Protein AF-A0A8S3EFZ4-F1 (afdb_monomer)

Secondary structure (DSSP, 8-state):
-HHHHHHHS---TTS-EEEEETHH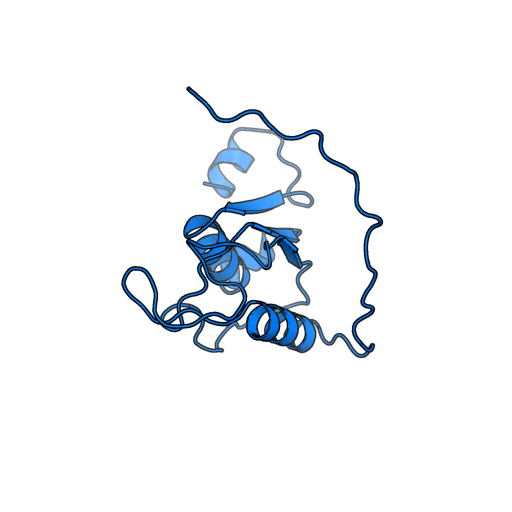HHHHHHHHT-HHHHTT-SEEEEES---BTTT-SS----SS---EEEE--TT-SSS-TT-EEETTEEEPPHHHHHHHHHHHTT--SPPPP---------------

Organism: NCBI:txid392030

Mean predicted aligned error: 6.83 Å

InterPro domains:
  IPR029058 Alpha/Beta hydrolase fold [G3DSA:3.40.50.1820] (1-127)
  IPR029058 Alpha/Beta hydrolase fold [SSF53474] (6-105)
  IPR043595 Feruloyl esterase B/C/D [PTHR38050] (1-112)

Nearest PDB structures (foldseek):
  6cqt-assembly1_B-2  TM=8.571E-01  e=1.909E-01  Homo sapiens
  6cqv-assembly1_A  TM=8.622E-01  e=2.180E-01  Homo sapiens
  6cqx-assembly1_B-2  TM=8.590E-01  e=2.330E-01  Homo sapiens
  6nea-assembly1_B-2  TM=8.555E-01  e=4.234E-01  Homo sapiens
  2ha6-assembly1_B  TM=8.564E-01  e=8.222E-01  Mus musculus

Solvent-accessible surface area (backbone atoms only — not comparable to full-atom values): 7734 Å² total; per-residue (Å²): 105,70,69,56,50,50,74,75,42,98,59,62,71,78,73,31,71,46,68,36,52,29,63,48,10,27,48,41,51,47,42,56,36,32,52,90,49,35,78,57,38,54,37,41,36,30,29,45,48,41,37,36,45,91,78,57,70,82,86,49,67,58,96,59,71,69,55,73,47,80,48,70,53,82,80,37,86,82,45,44,39,78,29,44,83,47,98,94,44,50,31,53,24,50,66,59,53,51,51,53,51,37,58,70,45,67,57,84,68,79,85,83,86,76,84,75,76,83,75,80,71,74,80,79,69,80,84,127

Radius of gyration: 16.72 Å; Cα contacts (8 Å, |Δi|>4): 174; chains: 1; bounding box: 36×36×48 Å

pLDDT: mean 88.04, std 13.11, range [42.56, 98.56]

Sequence (128 aa):
MITTLQSTFCVDSSRIYATDKSNGAGFVNLLACTPSIASKIAAFATVSAAFYTGTFNGDCPTQRALPILDFHGTADTVVSYNGGQSHGGTQVSIDNFRQGWASRNDCQNKSTISHLSAETDPPHGKKI

Structure (mmCIF, N/CA/C/O backbone):
data_AF-A0A8S3EFZ4-F1
#
_entry.id   AF-A0A8S3EFZ4-F1
#
loop_
_atom_site.group_PDB
_atom_site.id
_atom_site.type_symbol
_atom_site.label_atom_id
_atom_site.label_alt_id
_atom_site.label_comp_id
_atom_site.label_asym_id
_atom_site.label_entity_id
_atom_site.label_seq_id
_atom_site.pdbx_PDB_ins_code
_atom_site.Cartn_x
_atom_site.Cartn_y
_atom_site.Cartn_z
_atom_site.occupancy
_atom_site.B_iso_or_equiv
_atom_site.auth_seq_id
_atom_site.auth_comp_id
_atom_site.auth_asym_id
_atom_site.auth_atom_id
_atom_site.pdbx_PDB_model_num
ATOM 1 N N . MET A 1 1 ? -6.922 12.651 11.776 1.00 91.06 1 MET A N 1
ATOM 2 C CA . MET A 1 1 ? -8.004 12.415 10.796 1.00 91.06 1 MET A CA 1
ATOM 3 C C . MET A 1 1 ? -8.889 11.232 11.180 1.00 91.06 1 MET A C 1
ATOM 5 O O . MET A 1 1 ? -10.020 11.499 11.547 1.00 91.06 1 MET A O 1
ATOM 9 N N . ILE A 1 2 ? -8.409 9.972 11.161 1.00 94.12 2 ILE A N 1
ATOM 10 C CA . ILE A 1 2 ? -9.234 8.781 11.492 1.00 94.12 2 ILE A CA 1
ATOM 11 C C . ILE A 1 2 ? -9.989 8.955 12.822 1.00 94.12 2 ILE A C 1
ATOM 13 O O . ILE A 1 2 ? -11.212 8.889 12.834 1.00 94.12 2 ILE A O 1
ATOM 17 N N . THR A 1 3 ? -9.279 9.296 13.905 1.00 94.00 3 THR A N 1
ATOM 18 C CA . THR A 1 3 ? -9.888 9.531 15.228 1.00 94.00 3 THR A CA 1
ATOM 19 C C . THR A 1 3 ? -10.966 10.617 15.202 1.00 94.00 3 THR A C 1
ATOM 21 O O . THR A 1 3 ? -12.005 10.477 15.834 1.00 94.00 3 THR A O 1
ATOM 24 N N . THR A 1 4 ? -10.740 11.696 14.449 1.00 96.56 4 THR A N 1
ATOM 25 C CA . THR A 1 4 ? -11.706 12.791 14.307 1.00 96.56 4 THR A CA 1
ATOM 26 C C . THR A 1 4 ? -12.972 12.299 13.610 1.00 96.56 4 THR A C 1
ATOM 28 O O . THR A 1 4 ? -14.062 12.493 14.130 1.00 96.56 4 THR A O 1
ATOM 31 N N . LEU A 1 5 ? -12.840 11.587 12.488 1.00 96.00 5 LEU A N 1
ATOM 32 C CA . LEU A 1 5 ? -13.987 11.048 11.751 1.00 96.00 5 LEU A CA 1
ATOM 33 C C . LEU A 1 5 ? -14.786 10.042 12.588 1.00 96.00 5 LEU A C 1
ATOM 35 O O . LEU A 1 5 ? -16.009 10.102 12.590 1.00 96.00 5 LEU A O 1
ATOM 39 N N . GLN A 1 6 ? -14.105 9.182 13.350 1.00 96.06 6 GLN A N 1
ATOM 40 C CA . GLN A 1 6 ? -14.745 8.260 14.295 1.00 96.06 6 GLN A CA 1
ATOM 41 C C . GLN A 1 6 ? -15.495 8.985 15.421 1.00 96.06 6 GLN A C 1
ATOM 43 O O . GLN A 1 6 ? -16.495 8.474 15.910 1.00 96.06 6 GLN A O 1
ATOM 48 N N . SER A 1 7 ? -15.024 10.164 15.843 1.00 96.75 7 SER A N 1
ATOM 49 C CA . SER A 1 7 ? -15.706 10.966 16.870 1.00 96.75 7 SER A CA 1
ATOM 50 C C . SER A 1 7 ? -16.922 11.732 16.340 1.00 96.75 7 SER A C 1
ATOM 52 O O . SER A 1 7 ? -17.790 12.112 17.118 1.00 96.75 7 SER A O 1
ATOM 54 N N . THR A 1 8 ? -16.981 11.978 15.028 1.00 98.06 8 THR A N 1
ATOM 55 C CA . THR A 1 8 ? -18.034 12.781 14.388 1.00 98.06 8 THR A CA 1
ATOM 56 C C . THR A 1 8 ? -19.116 11.921 13.736 1.00 98.06 8 THR A C 1
ATOM 58 O O . THR A 1 8 ? -20.271 12.333 13.677 1.00 98.06 8 THR A O 1
ATOM 61 N N . PHE A 1 9 ? -18.762 10.731 13.251 1.00 97.25 9 PHE A N 1
ATOM 62 C CA . PHE A 1 9 ? -19.650 9.856 12.489 1.00 97.25 9 PHE A CA 1
ATOM 63 C C . PHE A 1 9 ? -19.634 8.425 13.031 1.00 97.25 9 PHE A C 1
ATOM 65 O O . PHE A 1 9 ? -18.668 7.987 13.652 1.00 97.25 9 PHE A O 1
ATOM 72 N N . CYS A 1 10 ? -20.681 7.656 12.723 1.00 97.25 10 CYS A N 1
ATOM 73 C CA . CYS A 1 10 ? -20.737 6.221 13.004 1.00 97.25 10 CYS A CA 1
ATOM 74 C C . CYS A 1 10 ? -19.824 5.446 12.038 1.00 97.25 10 CYS A C 1
ATOM 76 O O . CYS A 1 10 ? -20.281 4.887 11.042 1.00 97.25 10 CYS A O 1
ATOM 78 N N . VAL A 1 11 ? -18.521 5.444 12.317 1.00 97.06 11 VAL A N 1
ATOM 79 C CA . VAL A 1 11 ? -17.517 4.693 11.555 1.00 97.06 11 VAL A CA 1
ATOM 80 C C . VAL A 1 11 ? -17.320 3.318 12.180 1.00 97.06 11 VAL A C 1
ATOM 82 O O . VAL A 1 11 ? -17.018 3.195 13.366 1.00 97.06 11 VAL A O 1
ATOM 85 N N . ASP A 1 12 ? -17.427 2.274 11.365 1.00 97.31 12 ASP A N 1
ATOM 86 C CA . ASP A 1 12 ? -17.033 0.931 11.770 1.00 97.31 12 ASP A CA 1
ATOM 87 C C . ASP A 1 12 ? -15.504 0.809 11.768 1.00 97.31 12 ASP A C 1
ATOM 89 O O . ASP A 1 12 ? -14.867 0.683 10.720 1.00 97.31 12 ASP A O 1
ATOM 93 N N . SER A 1 13 ? -14.913 0.837 12.962 1.00 95.44 13 SER A N 1
ATOM 94 C CA . SER A 1 13 ? -13.461 0.760 13.157 1.00 95.44 13 SER A CA 1
ATOM 95 C C . SER A 1 13 ? -12.835 -0.541 12.646 1.00 95.44 13 SER A C 1
ATOM 97 O O . SER A 1 13 ? -11.626 -0.579 12.436 1.00 95.44 13 SER A O 1
ATOM 99 N N . SER A 1 14 ? -13.630 -1.594 12.422 1.00 96.19 14 SER A N 1
ATOM 100 C CA . SER A 1 14 ? -13.149 -2.853 11.844 1.00 96.19 14 SER A CA 1
ATOM 101 C C . SER A 1 14 ? -13.058 -2.826 10.312 1.00 96.19 14 SER A C 1
ATOM 103 O O . SER A 1 14 ? -12.468 -3.727 9.721 1.00 96.19 14 SER A O 1
ATOM 105 N N . ARG A 1 15 ? -13.612 -1.793 9.657 1.00 96.81 15 ARG A N 1
ATOM 106 C CA . ARG A 1 15 ? -13.713 -1.669 8.191 1.00 96.81 15 ARG A CA 1
ATOM 107 C C . ARG A 1 15 ? -13.141 -0.348 7.669 1.00 96.81 15 ARG A C 1
ATOM 109 O O . ARG A 1 15 ? -13.723 0.298 6.801 1.00 96.81 15 ARG A O 1
ATOM 116 N N . ILE A 1 16 ? -11.988 0.053 8.199 1.00 97.94 16 ILE A N 1
ATOM 117 C CA . ILE A 1 16 ? -11.227 1.206 7.704 1.00 97.94 16 ILE A CA 1
ATOM 118 C C . ILE A 1 16 ? -10.170 0.712 6.718 1.00 97.94 16 ILE A C 1
ATOM 120 O O . ILE A 1 16 ? -9.377 -0.162 7.056 1.00 97.94 16 ILE A O 1
ATOM 124 N N . TYR A 1 17 ? -10.124 1.294 5.524 1.00 98.19 17 TYR A N 1
ATOM 125 C CA . TYR A 1 17 ? -9.194 0.915 4.457 1.00 98.19 17 TYR A CA 1
ATOM 126 C C . TYR A 1 17 ? -8.376 2.126 4.011 1.00 98.19 17 TYR A C 1
ATOM 128 O O . TYR A 1 17 ? -8.868 3.254 4.068 1.00 98.19 17 TYR A O 1
ATOM 136 N N . ALA A 1 18 ? -7.146 1.902 3.551 1.00 98.19 18 ALA A N 1
ATOM 137 C CA . ALA A 1 18 ? -6.318 2.948 2.954 1.00 98.19 18 ALA A CA 1
ATOM 138 C C . ALA A 1 18 ? -5.932 2.571 1.527 1.00 98.19 18 ALA A C 1
ATOM 140 O O . ALA A 1 18 ? -5.424 1.480 1.283 1.00 98.19 18 ALA A O 1
ATOM 141 N N . THR A 1 19 ? -6.171 3.483 0.589 1.00 98.56 19 THR A N 1
ATOM 142 C CA . THR A 1 19 ? -5.789 3.314 -0.809 1.00 98.56 19 THR A CA 1
ATOM 143 C C . THR A 1 19 ? -5.414 4.639 -1.424 1.00 98.56 19 THR A C 1
ATOM 145 O O . THR A 1 19 ? -5.941 5.674 -1.021 1.00 98.56 19 THR A O 1
ATOM 148 N N . ASP A 1 20 ? -4.521 4.600 -2.405 1.00 98.56 20 ASP A N 1
ATOM 149 C CA . ASP A 1 20 ? -4.128 5.779 -3.169 1.00 98.56 20 ASP A CA 1
ATOM 150 C C . ASP A 1 20 ? -3.390 5.355 -4.456 1.00 98.56 20 ASP A C 1
ATOM 152 O O . ASP A 1 20 ? -3.178 4.160 -4.697 1.00 98.56 20 ASP A O 1
ATOM 156 N N . LYS A 1 21 ? -3.001 6.329 -5.285 1.00 98.12 21 LYS A N 1
ATOM 157 C CA . LYS A 1 21 ? -2.299 6.154 -6.558 1.00 98.12 21 LYS A CA 1
ATOM 158 C C . LYS A 1 21 ? -0.952 6.889 -6.574 1.00 98.12 21 LYS A C 1
ATOM 160 O O . LYS A 1 21 ? -0.810 7.973 -6.012 1.00 98.12 21 LYS A O 1
ATOM 165 N N . SER A 1 22 ? 0.038 6.355 -7.294 1.00 95.75 22 SER A N 1
ATOM 166 C CA . SER A 1 22 ? 1.327 7.025 -7.538 1.00 95.75 22 SER A CA 1
ATOM 167 C C . SER A 1 22 ? 2.102 7.307 -6.242 1.00 95.75 22 SER A C 1
ATOM 169 O O . SER A 1 22 ? 2.302 6.396 -5.438 1.00 95.75 22 SER A O 1
ATOM 171 N N . ASN A 1 23 ? 2.547 8.543 -6.007 1.00 94.75 23 ASN A N 1
ATOM 172 C CA . ASN A 1 23 ? 3.227 8.929 -4.765 1.00 94.75 23 ASN A CA 1
ATOM 173 C C . ASN A 1 23 ? 2.349 8.714 -3.523 1.00 94.75 23 ASN A C 1
ATOM 175 O O . ASN A 1 23 ? 2.856 8.316 -2.475 1.00 94.75 23 ASN A O 1
ATOM 179 N N . GLY A 1 24 ? 1.035 8.921 -3.647 1.00 96.38 24 GLY A N 1
ATOM 180 C CA . GLY A 1 24 ? 0.094 8.660 -2.564 1.00 96.38 24 GLY A CA 1
ATOM 181 C C . GLY A 1 24 ? 0.067 7.181 -2.181 1.00 96.38 24 GLY A C 1
ATOM 182 O O . GLY A 1 24 ? 0.018 6.837 -1.006 1.00 96.38 24 GLY A O 1
ATOM 183 N N . ALA A 1 25 ? 0.209 6.273 -3.148 1.00 97.25 25 ALA A N 1
ATOM 184 C CA . ALA A 1 25 ? 0.273 4.841 -2.864 1.00 97.25 25 ALA A CA 1
ATOM 185 C C . ALA A 1 25 ? 1.589 4.444 -2.164 1.00 97.25 25 ALA A C 1
ATOM 187 O O . ALA A 1 25 ? 1.603 3.568 -1.298 1.00 97.25 25 ALA A O 1
ATOM 188 N N . GLY A 1 26 ? 2.688 5.147 -2.463 1.00 94.88 26 GLY A N 1
ATOM 189 C CA . GLY A 1 26 ? 3.918 5.067 -1.670 1.00 94.88 26 GLY A CA 1
ATOM 190 C C . GLY A 1 26 ? 3.698 5.510 -0.217 1.00 94.88 26 GLY A C 1
ATOM 191 O O . GLY A 1 26 ? 4.184 4.865 0.714 1.00 94.88 26 GLY A O 1
ATOM 192 N N . PHE A 1 27 ? 2.894 6.556 -0.004 1.00 95.25 27 PHE A N 1
ATOM 193 C CA . PHE A 1 27 ? 2.475 6.983 1.332 1.00 95.25 27 PHE A CA 1
ATOM 194 C C . PHE A 1 27 ? 1.564 5.955 2.022 1.00 95.25 27 PHE A C 1
ATOM 196 O O . PHE A 1 27 ? 1.756 5.679 3.203 1.00 95.25 27 PHE A O 1
ATOM 203 N N . VAL A 1 28 ? 0.641 5.306 1.306 1.00 97.00 28 VAL A N 1
ATOM 204 C CA . VAL A 1 28 ? -0.173 4.202 1.849 1.00 97.00 28 VAL A CA 1
ATOM 205 C C . VAL A 1 28 ? 0.708 3.064 2.372 1.00 97.00 28 VAL A C 1
ATOM 207 O O . VAL A 1 28 ? 0.459 2.561 3.467 1.00 97.00 28 VAL A O 1
ATOM 210 N N . ASN A 1 29 ? 1.782 2.706 1.662 1.00 95.25 29 ASN A N 1
ATOM 211 C CA . ASN A 1 29 ? 2.751 1.734 2.172 1.00 95.25 29 ASN A CA 1
ATOM 212 C C . ASN A 1 29 ? 3.456 2.222 3.453 1.00 95.25 29 ASN A C 1
ATOM 214 O O . ASN A 1 29 ? 3.642 1.443 4.385 1.00 95.25 29 ASN A O 1
ATOM 218 N N . LEU A 1 30 ? 3.803 3.510 3.543 1.00 93.88 30 LEU A N 1
ATOM 219 C CA . LEU A 1 30 ? 4.359 4.081 4.775 1.00 93.88 30 LEU A CA 1
ATOM 220 C C . LEU A 1 30 ? 3.375 3.960 5.952 1.00 93.88 30 LEU A C 1
ATOM 222 O O . LEU A 1 30 ? 3.784 3.626 7.065 1.00 93.88 30 LEU A O 1
ATOM 226 N N . LEU A 1 31 ? 2.075 4.174 5.715 1.00 94.50 31 LEU A N 1
ATOM 227 C CA . LEU A 1 31 ? 1.040 3.961 6.733 1.00 94.50 31 LEU A CA 1
ATOM 228 C C . LEU A 1 31 ? 0.967 2.491 7.166 1.00 94.50 31 LEU A C 1
ATOM 230 O O . LEU A 1 31 ? 0.860 2.224 8.363 1.00 94.50 31 LEU A O 1
ATOM 234 N N . ALA A 1 32 ? 1.069 1.552 6.222 1.00 94.81 32 ALA A N 1
ATOM 235 C CA . ALA A 1 32 ? 1.098 0.117 6.513 1.00 94.81 32 ALA A CA 1
ATOM 236 C C . ALA A 1 32 ? 2.320 -0.284 7.358 1.00 94.81 32 ALA A C 1
ATOM 238 O O . ALA A 1 32 ? 2.213 -1.144 8.229 1.00 94.81 32 ALA A O 1
ATOM 239 N N . CYS A 1 33 ? 3.455 0.388 7.168 1.00 92.81 33 CYS A N 1
ATOM 240 C CA . CYS A 1 33 ? 4.669 0.175 7.957 1.00 92.81 33 CYS A CA 1
ATOM 241 C C . CYS A 1 33 ? 4.725 0.956 9.275 1.00 92.81 33 CYS A C 1
ATOM 243 O O . CYS A 1 33 ? 5.665 0.776 10.045 1.00 92.81 33 CYS A O 1
ATOM 245 N N . THR A 1 34 ? 3.735 1.802 9.569 1.00 92.50 34 THR A N 1
ATOM 246 C CA . THR A 1 34 ? 3.680 2.576 10.814 1.00 92.50 34 THR A CA 1
ATOM 247 C C . THR A 1 34 ? 2.783 1.851 11.830 1.00 92.50 34 THR A C 1
ATOM 249 O O . THR A 1 34 ? 1.561 1.885 11.675 1.00 92.50 34 THR A O 1
ATOM 252 N N . PRO A 1 35 ? 3.316 1.236 12.909 1.00 91.69 35 PRO A N 1
ATOM 253 C CA . PRO A 1 35 ? 2.546 0.336 13.788 1.00 91.69 35 PRO A CA 1
ATOM 254 C C . PRO A 1 35 ? 1.272 0.956 14.385 1.00 91.69 35 PRO A C 1
ATOM 256 O O . PRO A 1 35 ? 0.202 0.339 14.426 1.00 91.69 35 PRO A O 1
ATOM 259 N N . SER A 1 36 ? 1.364 2.218 14.815 1.00 91.75 36 SER A N 1
ATOM 260 C CA . SER A 1 36 ? 0.255 2.969 15.419 1.00 91.75 36 SER A CA 1
ATOM 261 C C . SER A 1 36 ? -0.878 3.288 14.436 1.00 91.75 36 SER A C 1
ATOM 263 O O . SER A 1 36 ? -1.992 3.607 14.861 1.00 91.75 36 SER A O 1
ATOM 265 N N . ILE A 1 37 ? -0.605 3.200 13.132 1.00 93.19 37 ILE A N 1
ATOM 266 C CA . ILE A 1 37 ? -1.575 3.394 12.054 1.00 93.19 37 ILE A CA 1
ATOM 267 C C . ILE A 1 37 ? -2.057 2.044 11.515 1.00 93.19 37 ILE A C 1
ATOM 269 O O . ILE A 1 37 ? -3.262 1.845 11.375 1.00 93.19 37 ILE A O 1
ATOM 273 N N . ALA A 1 38 ? -1.1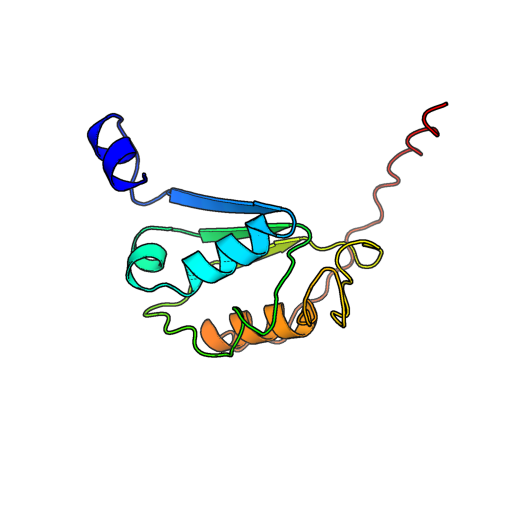51 1.089 11.300 1.00 94.19 38 ALA A N 1
ATOM 274 C CA . ALA A 1 38 ? -1.462 -0.257 10.820 1.00 94.19 38 ALA A CA 1
ATOM 275 C C . ALA A 1 38 ? -2.430 -1.032 11.732 1.00 94.19 38 ALA A C 1
ATOM 277 O O . ALA A 1 38 ? -3.264 -1.812 11.264 1.00 94.19 38 ALA A O 1
ATOM 278 N N . SER A 1 39 ? -2.378 -0.779 13.041 1.00 92.88 39 SER A N 1
ATOM 279 C CA . SER A 1 39 ? -3.334 -1.323 14.018 1.00 92.88 39 SER A CA 1
ATOM 280 C C . SER A 1 39 ? -4.769 -0.796 13.856 1.00 92.88 39 SER A C 1
ATOM 282 O O . SER A 1 39 ? -5.693 -1.401 14.390 1.00 92.88 39 SER A O 1
ATOM 284 N N . LYS A 1 40 ? -4.977 0.295 13.105 1.00 94.25 40 LYS A N 1
ATOM 285 C CA . LYS A 1 40 ? -6.286 0.943 12.898 1.00 94.25 40 LYS A CA 1
ATOM 286 C C . LYS A 1 40 ? -6.893 0.701 11.515 1.00 94.25 40 LYS A C 1
ATOM 288 O O . LYS A 1 40 ? -8.012 1.143 11.274 1.00 94.25 40 LYS A O 1
ATOM 293 N N . ILE A 1 41 ? -6.156 0.076 10.598 1.00 96.56 41 ILE A N 1
ATOM 294 C CA . ILE A 1 41 ? -6.554 -0.094 9.195 1.00 96.56 41 ILE A CA 1
ATOM 295 C C . ILE A 1 41 ? -6.681 -1.585 8.891 1.00 96.56 41 ILE A C 1
ATOM 297 O O . ILE A 1 41 ? -5.748 -2.357 9.101 1.00 96.56 41 ILE A O 1
ATOM 301 N N . ALA A 1 42 ? -7.840 -1.992 8.388 1.00 97.44 42 ALA A N 1
ATOM 302 C CA . ALA A 1 42 ? -8.175 -3.376 8.085 1.00 97.44 42 ALA A C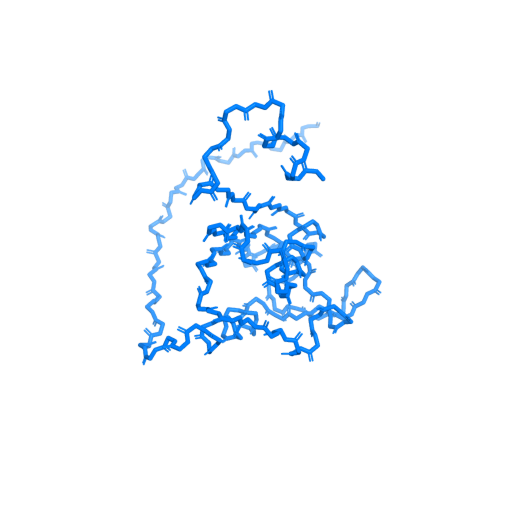A 1
ATOM 303 C C . ALA A 1 42 ? -7.371 -3.923 6.896 1.00 97.44 42 ALA A C 1
ATOM 305 O O . ALA A 1 42 ? -6.833 -5.025 6.995 1.00 97.44 42 ALA A O 1
ATOM 306 N N . ALA A 1 43 ? -7.250 -3.151 5.810 1.00 98.00 43 ALA A N 1
ATOM 307 C CA . ALA A 1 43 ? -6.459 -3.509 4.631 1.00 98.00 43 ALA A CA 1
ATOM 308 C C . ALA A 1 43 ? -5.952 -2.274 3.870 1.00 98.00 43 ALA A C 1
ATOM 310 O O . ALA A 1 43 ? -6.502 -1.174 3.999 1.00 98.00 43 ALA A O 1
ATOM 311 N N . PHE A 1 44 ? -4.923 -2.488 3.051 1.00 98.19 44 PHE A N 1
ATOM 312 C CA . PHE A 1 44 ? -4.287 -1.459 2.234 1.00 98.19 44 PHE A CA 1
ATOM 313 C C . PHE A 1 44 ? -4.324 -1.848 0.760 1.00 98.19 44 PHE A C 1
ATOM 315 O O . PHE A 1 44 ? -4.124 -3.016 0.421 1.00 98.19 44 PHE A O 1
ATOM 322 N N . ALA A 1 45 ? -4.543 -0.866 -0.111 1.00 98.38 45 ALA A N 1
ATOM 323 C CA . ALA A 1 45 ? -4.451 -1.054 -1.548 1.00 98.38 45 ALA A CA 1
ATOM 324 C C . ALA A 1 45 ? -3.592 0.028 -2.210 1.00 98.38 45 ALA A C 1
ATOM 326 O O . ALA A 1 45 ? -3.630 1.195 -1.829 1.00 98.38 45 ALA A O 1
ATOM 327 N N . THR A 1 46 ? -2.794 -0.349 -3.198 1.00 98.38 46 THR A N 1
ATOM 328 C CA . THR A 1 46 ? -1.887 0.561 -3.900 1.00 98.38 46 THR A CA 1
ATOM 329 C C . THR A 1 46 ? -2.121 0.499 -5.402 1.00 98.38 46 THR A C 1
ATOM 331 O O . THR A 1 46 ? -2.383 -0.568 -5.951 1.00 98.38 46 THR A O 1
ATOM 334 N N . VAL A 1 47 ? -2.054 1.652 -6.076 1.00 98.38 47 VAL A N 1
ATOM 335 C CA . VAL A 1 47 ? -2.200 1.744 -7.538 1.00 98.38 47 VAL A CA 1
ATOM 336 C C . VAL A 1 47 ? -1.023 2.511 -8.141 1.00 98.38 47 VAL A C 1
ATOM 338 O O . VAL A 1 47 ? -0.768 3.651 -7.753 1.00 98.38 47 VAL A O 1
ATOM 341 N N . SER A 1 48 ? -0.307 1.936 -9.111 1.00 97.06 48 SER A N 1
ATOM 342 C CA . SER A 1 48 ? 0.852 2.571 -9.777 1.00 97.06 48 SER A CA 1
ATOM 343 C C . SER A 1 48 ? 1.857 3.180 -8.785 1.00 97.06 48 SER A C 1
ATOM 345 O O . SER A 1 48 ? 2.286 4.321 -8.939 1.00 97.06 48 SER A O 1
ATOM 347 N N . ALA A 1 49 ? 2.147 2.485 -7.689 1.00 95.62 49 ALA A N 1
ATOM 348 C CA . ALA A 1 49 ? 2.776 3.096 -6.528 1.00 95.62 49 ALA A CA 1
ATOM 349 C C . ALA A 1 49 ? 4.259 3.430 -6.690 1.00 95.62 49 ALA A C 1
ATOM 351 O O . ALA A 1 49 ? 5.059 2.589 -7.091 1.00 95.62 49 ALA A O 1
ATOM 352 N N . ALA A 1 50 ? 4.635 4.650 -6.299 1.00 94.38 50 ALA A N 1
ATOM 353 C CA . ALA A 1 50 ? 6.022 5.101 -6.298 1.00 94.38 50 ALA A CA 1
ATOM 354 C C . ALA A 1 50 ? 6.707 4.748 -4.966 1.00 94.38 50 ALA A C 1
ATOM 356 O O . ALA A 1 50 ? 6.676 5.515 -4.000 1.00 94.38 50 ALA A O 1
ATOM 357 N N . PHE A 1 51 ? 7.320 3.566 -4.907 1.00 93.81 51 PHE A N 1
ATOM 358 C CA . PHE A 1 51 ? 8.026 3.079 -3.720 1.00 93.81 51 PHE A CA 1
ATOM 359 C C . PHE A 1 51 ? 9.485 3.539 -3.707 1.00 93.81 51 PHE A C 1
ATOM 361 O O . PHE A 1 51 ? 10.357 2.859 -4.239 1.00 93.81 51 PHE A O 1
ATOM 368 N N . TYR A 1 52 ? 9.773 4.688 -3.099 1.00 92.44 52 TYR A N 1
ATOM 369 C CA . TYR A 1 52 ? 11.145 5.194 -2.995 1.00 92.44 52 TYR A CA 1
ATOM 370 C C . TYR A 1 52 ? 11.954 4.447 -1.929 1.00 92.44 52 TYR A C 1
ATOM 372 O O . TYR A 1 52 ? 11.476 4.234 -0.820 1.00 92.44 52 TYR A O 1
ATOM 380 N N . THR A 1 53 ? 13.216 4.123 -2.213 1.00 89.12 53 THR A N 1
ATOM 381 C CA . THR A 1 53 ? 14.116 3.422 -1.272 1.00 89.12 53 THR A CA 1
ATOM 382 C C . THR A 1 53 ? 14.345 4.184 0.036 1.00 89.12 53 THR A C 1
ATOM 384 O O . THR A 1 53 ? 14.576 3.570 1.073 1.00 89.12 53 THR A O 1
ATOM 387 N N . GLY A 1 54 ? 14.233 5.517 0.018 1.00 82.75 54 GLY A N 1
ATOM 388 C CA . GLY A 1 54 ? 14.335 6.348 1.223 1.00 82.75 54 GLY A CA 1
ATOM 389 C C . GLY A 1 54 ? 13.181 6.159 2.217 1.00 82.75 54 GLY A C 1
ATOM 390 O O . GLY A 1 54 ? 13.366 6.393 3.406 1.00 82.75 54 GLY A O 1
ATOM 391 N N . THR A 1 55 ? 12.006 5.722 1.753 1.00 80.12 55 THR A N 1
ATOM 392 C CA . THR A 1 55 ? 10.837 5.408 2.600 1.00 80.12 55 THR A CA 1
ATOM 393 C C . THR A 1 55 ? 10.519 3.911 2.640 1.00 80.12 55 THR A C 1
ATOM 395 O O . THR A 1 55 ? 9.752 3.464 3.488 1.00 80.12 55 THR A O 1
ATOM 398 N N . PHE A 1 56 ? 11.128 3.131 1.746 1.00 77.44 56 PHE A N 1
ATOM 399 C CA . PHE A 1 56 ? 11.092 1.676 1.681 1.00 77.44 56 PHE A CA 1
ATOM 400 C C . PHE A 1 56 ? 12.490 1.129 2.009 1.00 77.44 56 PHE A C 1
ATOM 402 O O . PHE A 1 56 ? 13.217 0.670 1.132 1.00 77.44 56 PHE A O 1
ATOM 409 N N . ASN A 1 57 ? 12.902 1.213 3.274 1.00 65.19 57 ASN A N 1
ATOM 410 C CA . ASN A 1 57 ? 14.250 0.826 3.716 1.00 65.19 57 ASN A CA 1
ATOM 411 C C . ASN A 1 57 ? 14.310 -0.569 4.374 1.00 65.19 57 ASN A C 1
ATOM 413 O O . ASN A 1 57 ? 15.310 -0.919 4.990 1.00 65.19 57 ASN A O 1
ATOM 417 N N . GLY A 1 58 ? 13.251 -1.374 4.252 1.00 67.62 58 GLY A N 1
ATOM 418 C CA . GLY A 1 58 ? 13.181 -2.721 4.830 1.00 67.62 58 GLY A CA 1
ATOM 419 C C . GLY A 1 58 ? 12.664 -2.761 6.272 1.00 67.62 58 GLY A C 1
ATOM 420 O O . GLY A 1 58 ? 11.989 -3.732 6.626 1.00 67.62 58 GLY A O 1
ATOM 421 N N . ASP A 1 59 ? 12.856 -1.690 7.044 1.00 75.94 59 ASP A N 1
ATOM 422 C CA . ASP A 1 59 ? 12.301 -1.541 8.389 1.00 75.94 59 ASP A CA 1
ATOM 423 C C . ASP A 1 59 ? 10.808 -1.214 8.317 1.00 75.94 59 ASP A C 1
ATOM 425 O O . ASP A 1 59 ? 10.371 -0.079 8.145 1.00 75.94 59 ASP A O 1
ATOM 429 N N . CYS A 1 60 ? 10.003 -2.262 8.439 1.00 85.81 60 CYS A N 1
ATOM 430 C CA . CYS A 1 60 ? 8.550 -2.183 8.461 1.00 85.81 60 CYS A CA 1
ATOM 431 C C . CYS A 1 60 ? 8.065 -3.082 9.604 1.00 85.81 60 CYS A C 1
ATOM 433 O O . CYS A 1 60 ? 7.756 -4.255 9.372 1.00 85.81 60 CYS A O 1
ATOM 435 N N . PRO A 1 61 ? 8.098 -2.586 10.856 1.00 83.25 61 PRO A N 1
ATOM 436 C CA . PRO A 1 61 ? 7.775 -3.380 12.034 1.00 83.25 61 PRO A CA 1
ATOM 437 C C . PRO A 1 61 ? 6.262 -3.588 12.128 1.00 83.25 61 PRO A C 1
ATOM 439 O O . PRO A 1 61 ? 5.542 -2.842 12.785 1.00 83.25 61 PRO A O 1
ATOM 442 N N . THR A 1 62 ? 5.743 -4.606 11.453 1.00 78.12 62 THR A N 1
ATOM 443 C CA . THR A 1 62 ? 4.325 -4.959 11.538 1.00 78.12 62 THR A CA 1
ATOM 444 C C . THR A 1 62 ? 4.083 -5.893 12.721 1.00 78.12 62 THR A C 1
ATOM 446 O O . THR A 1 62 ? 4.757 -6.906 12.868 1.00 78.12 62 THR A O 1
ATOM 449 N N . GLN A 1 63 ? 3.095 -5.584 13.564 1.00 82.81 63 GLN A N 1
ATOM 450 C CA . GLN A 1 63 ? 2.730 -6.414 14.728 1.00 82.81 63 GLN A CA 1
ATOM 451 C C . GLN A 1 63 ? 1.804 -7.595 14.376 1.00 82.81 63 GLN A C 1
ATOM 453 O O . GLN A 1 63 ? 1.451 -8.388 15.245 1.00 82.81 63 GLN A O 1
ATOM 458 N N . ARG A 1 64 ? 1.361 -7.678 13.116 1.00 89.31 64 ARG A N 1
ATOM 459 C CA . ARG A 1 64 ? 0.475 -8.711 12.565 1.00 89.31 64 ARG A CA 1
ATOM 460 C C . ARG A 1 64 ? 0.625 -8.769 11.045 1.00 89.31 64 ARG A C 1
ATOM 462 O O . ARG A 1 64 ? 1.071 -7.789 10.450 1.00 89.31 64 ARG A O 1
ATOM 469 N N . ALA A 1 65 ? 0.128 -9.840 10.430 1.00 92.50 65 ALA A N 1
A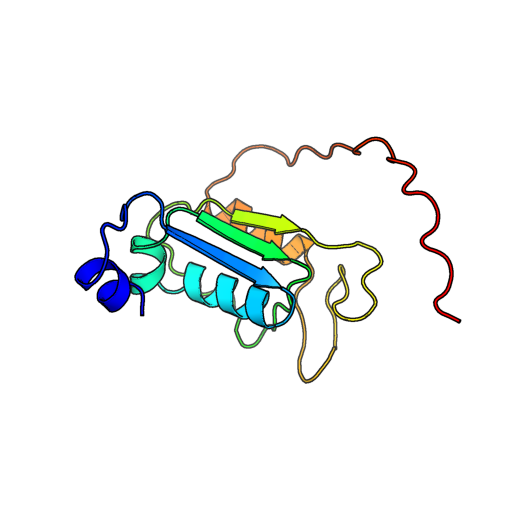TOM 470 C CA . ALA A 1 65 ? -0.078 -9.880 8.986 1.00 92.50 65 ALA A CA 1
ATOM 471 C C . ALA A 1 65 ? -1.096 -8.807 8.546 1.00 92.50 65 ALA A C 1
ATOM 473 O O . ALA A 1 65 ? -2.146 -8.611 9.180 1.00 92.50 65 ALA A O 1
ATOM 474 N N . LEU A 1 66 ? -0.780 -8.105 7.458 1.00 94.56 66 LEU A N 1
ATOM 475 C CA . LEU A 1 66 ? -1.603 -7.041 6.884 1.00 94.56 66 LEU A CA 1
ATOM 476 C C . LEU A 1 66 ? -2.137 -7.466 5.510 1.00 94.56 66 LEU A C 1
ATOM 478 O O . LEU A 1 66 ? -1.342 -7.814 4.642 1.00 94.56 66 LEU A O 1
ATOM 482 N N . PRO A 1 67 ? -3.452 -7.407 5.252 1.00 96.31 67 PRO A N 1
ATOM 483 C CA . PRO A 1 67 ? -3.970 -7.589 3.901 1.00 96.31 67 PRO A CA 1
ATOM 484 C C . PRO A 1 67 ? -3.525 -6.429 2.992 1.00 96.31 67 PRO A C 1
ATOM 486 O O . PRO A 1 67 ? -3.857 -5.270 3.259 1.00 96.31 67 PRO A O 1
ATOM 489 N N . ILE A 1 68 ? -2.782 -6.754 1.930 1.00 96.06 68 ILE A N 1
ATOM 490 C CA . ILE A 1 68 ? -2.254 -5.812 0.931 1.00 96.06 68 ILE A CA 1
ATOM 491 C C . ILE A 1 68 ? -2.725 -6.239 -0.464 1.00 96.06 68 ILE A C 1
ATOM 493 O O . ILE A 1 68 ? -2.608 -7.412 -0.821 1.00 96.06 68 ILE A O 1
ATOM 497 N N . LEU A 1 69 ? -3.212 -5.285 -1.257 1.00 97.31 69 LEU A N 1
ATOM 498 C CA . LEU A 1 69 ? -3.550 -5.456 -2.672 1.00 97.31 69 LEU A CA 1
ATOM 499 C C . LEU A 1 69 ? -2.819 -4.404 -3.513 1.00 97.31 69 LEU A C 1
ATOM 501 O O . LEU A 1 69 ? -2.963 -3.217 -3.259 1.00 97.31 69 LEU A O 1
ATOM 505 N N . ASP A 1 70 ? -2.069 -4.815 -4.531 1.00 96.62 70 ASP A N 1
ATOM 506 C CA . ASP A 1 70 ? -1.377 -3.885 -5.431 1.00 96.62 70 ASP A CA 1
ATOM 507 C C . ASP A 1 70 ? -1.861 -4.041 -6.873 1.00 96.62 70 ASP A C 1
ATOM 509 O O . ASP A 1 70 ? -1.998 -5.157 -7.378 1.00 96.62 70 ASP A O 1
ATOM 513 N N . PHE A 1 71 ? -2.098 -2.906 -7.526 1.00 97.06 71 PHE A N 1
ATOM 514 C CA . PHE A 1 71 ? -2.373 -2.804 -8.951 1.00 97.06 71 PHE A CA 1
ATOM 515 C C . PHE A 1 71 ? -1.281 -1.976 -9.615 1.00 97.06 71 PHE A C 1
ATOM 517 O O . PHE A 1 71 ? -1.139 -0.781 -9.351 1.00 97.06 71 PHE A O 1
ATOM 524 N N . HIS A 1 72 ? -0.547 -2.582 -10.541 1.00 97.44 72 HIS A N 1
ATOM 525 C CA . HIS A 1 72 ? 0.497 -1.880 -11.270 1.00 97.44 72 HIS A CA 1
ATOM 526 C C . HIS A 1 72 ? 0.555 -2.328 -12.725 1.00 97.44 72 HIS A C 1
ATOM 528 O O . HIS A 1 72 ? 0.622 -3.522 -13.019 1.00 97.44 72 HIS A O 1
ATOM 534 N N . GLY A 1 73 ? 0.537 -1.364 -13.643 1.00 96.00 73 GLY A N 1
ATOM 535 C CA . GLY A 1 73 ? 0.660 -1.643 -15.068 1.00 96.00 73 GLY A CA 1
ATOM 536 C C . GLY A 1 73 ? 2.101 -1.981 -15.434 1.00 96.00 73 GLY A C 1
ATOM 537 O O . GLY A 1 73 ? 3.007 -1.197 -15.173 1.00 96.00 73 GLY A O 1
ATOM 538 N N . THR A 1 74 ? 2.329 -3.107 -16.106 1.00 94.38 74 THR A N 1
ATOM 539 C CA . THR A 1 74 ? 3.668 -3.472 -16.608 1.00 94.38 74 THR A CA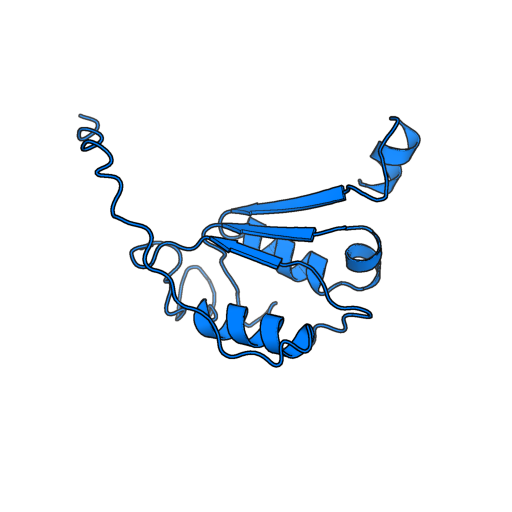 1
ATOM 540 C C . THR A 1 74 ? 4.203 -2.496 -17.664 1.00 94.38 74 THR A C 1
ATOM 542 O O . THR A 1 74 ? 5.408 -2.449 -17.893 1.00 94.38 74 THR A O 1
ATOM 545 N N . ALA A 1 75 ? 3.321 -1.701 -18.279 1.00 95.44 75 ALA A N 1
ATOM 546 C CA . ALA A 1 75 ? 3.641 -0.655 -19.250 1.00 95.44 75 ALA A CA 1
ATOM 547 C C . ALA A 1 75 ? 3.557 0.776 -18.672 1.00 95.44 75 ALA A C 1
ATOM 549 O O . ALA A 1 75 ? 3.497 1.735 -19.440 1.00 95.44 75 ALA A O 1
ATOM 550 N N . ASP A 1 76 ? 3.510 0.947 -17.345 1.00 95.06 76 ASP A N 1
ATOM 551 C CA . ASP A 1 76 ? 3.505 2.277 -16.724 1.00 95.06 76 ASP A CA 1
ATOM 552 C C . ASP A 1 76 ? 4.834 3.004 -17.015 1.00 95.06 76 ASP A C 1
ATOM 554 O O . ASP A 1 76 ? 5.918 2.559 -16.633 1.00 95.06 76 ASP A O 1
ATOM 558 N N . THR A 1 77 ? 4.751 4.116 -17.750 1.00 92.88 77 THR A N 1
ATOM 559 C CA . THR A 1 77 ? 5.914 4.912 -18.174 1.00 92.88 77 THR A CA 1
ATOM 560 C C . THR A 1 77 ? 6.287 6.008 -17.177 1.00 92.88 77 THR A C 1
ATOM 562 O O . THR A 1 77 ? 7.266 6.719 -17.395 1.00 92.88 77 THR A O 1
ATOM 565 N N . VAL A 1 78 ? 5.494 6.205 -16.121 1.00 93.00 78 VAL A N 1
ATOM 566 C CA . VAL A 1 78 ? 5.715 7.239 -15.099 1.00 93.00 78 VAL A CA 1
ATOM 567 C C . VAL A 1 78 ? 6.364 6.620 -13.867 1.00 93.00 78 VAL A C 1
ATOM 569 O O . VAL A 1 78 ? 7.381 7.116 -13.375 1.00 93.00 78 VAL A O 1
ATOM 572 N N . VAL A 1 79 ? 5.789 5.517 -13.391 1.00 94.50 79 VAL A N 1
ATOM 573 C CA . VAL A 1 79 ? 6.325 4.702 -12.305 1.00 94.50 79 VAL A CA 1
ATOM 574 C C . VAL A 1 79 ? 6.617 3.329 -12.887 1.00 94.50 79 VAL A C 1
ATOM 576 O O . VAL A 1 79 ? 5.711 2.556 -13.151 1.00 94.50 79 VAL A O 1
ATOM 579 N N . SER A 1 80 ? 7.890 3.048 -13.151 1.00 95.62 80 SER A N 1
ATOM 580 C CA . SER A 1 80 ? 8.297 1.806 -13.812 1.00 95.62 80 SER A CA 1
ATOM 581 C C . S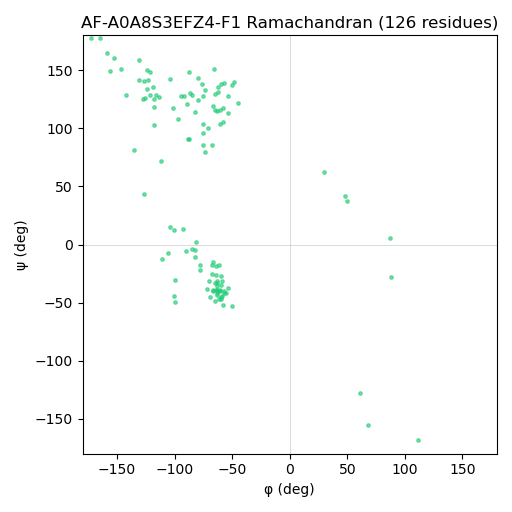ER A 1 80 ? 7.979 0.592 -12.938 1.00 95.62 80 SER A C 1
ATOM 583 O O . SER A 1 80 ? 8.434 0.515 -11.795 1.00 95.62 80 SER A O 1
ATOM 585 N N . TYR A 1 81 ? 7.311 -0.412 -13.515 1.00 96.38 81 TYR A N 1
ATOM 586 C CA . TYR A 1 81 ? 7.072 -1.706 -12.862 1.00 96.38 81 TYR A CA 1
ATOM 587 C C . TYR A 1 81 ? 8.374 -2.354 -12.353 1.00 96.38 81 TYR A C 1
ATOM 589 O O . TYR A 1 81 ? 8.429 -2.946 -11.273 1.00 96.38 81 TYR A O 1
ATOM 597 N N . ASN A 1 82 ? 9.456 -2.195 -13.118 1.00 96.56 82 ASN A N 1
ATOM 598 C CA . ASN A 1 82 ? 10.768 -2.759 -12.806 1.00 96.56 82 ASN A CA 1
ATOM 599 C C . ASN A 1 82 ? 11.562 -1.913 -11.791 1.00 96.56 82 ASN A C 1
ATOM 601 O O . ASN A 1 82 ? 12.700 -2.253 -11.473 1.00 96.56 82 ASN A O 1
ATOM 605 N N . GLY A 1 83 ? 10.986 -0.823 -11.276 1.00 94.31 83 GLY A N 1
ATOM 606 C CA . GLY A 1 83 ? 11.686 0.149 -10.442 1.00 94.31 83 GLY A CA 1
ATOM 607 C C . GLY A 1 83 ? 12.740 0.928 -11.233 1.00 94.31 83 GLY A C 1
ATOM 608 O O . GLY A 1 83 ? 12.646 1.071 -12.456 1.00 94.31 83 GLY A O 1
ATOM 609 N N . GLY A 1 84 ? 13.751 1.431 -10.523 1.00 93.25 84 GLY A N 1
ATOM 610 C CA . GLY A 1 84 ? 14.864 2.192 -11.093 1.00 93.25 84 GLY A CA 1
ATOM 611 C C . GLY A 1 84 ? 14.859 3.666 -10.692 1.00 93.25 84 GLY A C 1
ATOM 612 O O . GLY A 1 84 ? 14.162 4.079 -9.767 1.00 93.25 84 GLY A O 1
ATOM 613 N N . GLN A 1 85 ? 15.685 4.469 -11.360 1.00 91.75 85 GLN A N 1
ATOM 614 C CA . GLN A 1 85 ? 15.792 5.896 -11.066 1.00 91.75 85 GLN A CA 1
ATOM 61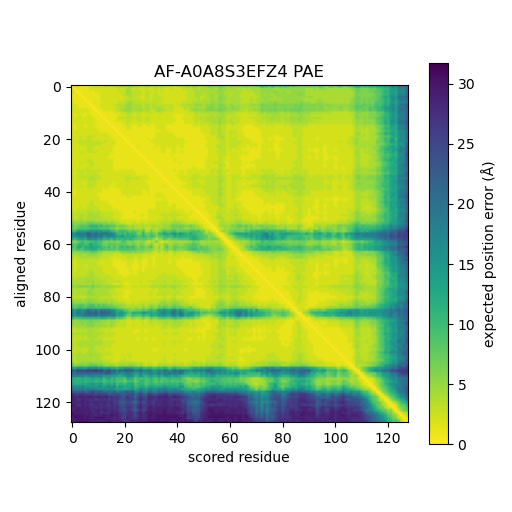5 C C . GLN A 1 85 ? 14.632 6.663 -11.712 1.00 91.75 85 GLN A C 1
ATOM 617 O O . GLN A 1 85 ? 14.445 6.591 -12.924 1.00 91.75 85 GLN A O 1
ATOM 622 N N . SER A 1 86 ? 13.866 7.413 -10.919 1.00 83.75 86 SER A N 1
ATOM 623 C CA . SER A 1 86 ? 12.717 8.186 -11.407 1.00 83.75 86 SER A CA 1
ATOM 624 C C . SER A 1 86 ? 12.401 9.351 -10.464 1.00 83.75 86 SER A C 1
ATOM 626 O O . SER A 1 86 ? 12.648 9.258 -9.267 1.00 83.75 86 SER A O 1
ATOM 628 N N . HIS A 1 87 ? 11.878 10.460 -11.000 1.00 71.19 87 HIS A N 1
ATOM 629 C CA . HIS A 1 87 ? 11.254 11.577 -10.264 1.00 71.19 87 HIS A CA 1
ATOM 630 C C . HIS A 1 87 ? 11.780 11.832 -8.832 1.00 71.19 87 HIS A C 1
ATOM 632 O O . HIS A 1 87 ? 11.042 11.738 -7.855 1.00 71.19 87 HIS A O 1
ATOM 638 N N . GLY A 1 88 ? 13.065 12.176 -8.697 1.00 76.62 88 GLY A N 1
ATOM 639 C CA . GLY A 1 88 ? 13.645 12.597 -7.414 1.00 76.62 88 GLY A CA 1
ATOM 640 C C . GLY A 1 88 ? 14.162 11.479 -6.499 1.00 76.62 88 GLY A C 1
ATOM 641 O O . GLY A 1 88 ? 14.606 11.785 -5.396 1.00 76.62 88 GLY A O 1
ATOM 642 N N . GLY A 1 89 ? 14.178 10.211 -6.929 1.00 88.06 89 GLY A N 1
ATOM 643 C CA . GLY A 1 89 ? 14.780 9.138 -6.136 1.00 88.06 89 GLY A CA 1
ATOM 644 C C . GLY A 1 89 ? 14.871 7.781 -6.834 1.00 88.06 89 GLY A C 1
ATOM 645 O O . GLY A 1 89 ? 14.434 7.592 -7.967 1.00 88.06 89 GLY A O 1
ATOM 646 N N . THR A 1 90 ? 15.460 6.810 -6.142 1.00 93.31 90 THR A N 1
ATOM 647 C CA . THR A 1 90 ? 15.462 5.414 -6.590 1.00 93.31 90 THR A CA 1
ATOM 648 C C . THR A 1 90 ? 14.177 4.738 -6.128 1.00 93.31 90 THR A C 1
ATOM 650 O O . THR A 1 90 ? 13.830 4.810 -4.949 1.00 93.31 90 THR A O 1
ATOM 653 N N . GLN A 1 91 ? 13.475 4.085 -7.050 1.00 93.31 91 GLN A N 1
ATOM 654 C CA . GLN A 1 91 ? 12.250 3.337 -6.794 1.00 93.31 91 GLN A CA 1
ATOM 655 C C . GLN A 1 91 ? 12.518 1.828 -6.791 1.00 93.31 91 GLN A C 1
ATOM 657 O O . GLN A 1 91 ? 13.316 1.313 -7.579 1.00 93.31 91 GLN A O 1
ATOM 662 N N . VAL A 1 92 ? 11.837 1.121 -5.896 1.00 93.56 92 VAL A N 1
ATOM 663 C CA . VAL A 1 92 ? 11.862 -0.338 -5.762 1.00 93.56 92 VAL A CA 1
ATOM 664 C C . VAL A 1 92 ? 10.956 -0.960 -6.825 1.00 93.56 92 VAL A C 1
ATOM 666 O O . VAL A 1 92 ? 9.905 -0.405 -7.137 1.00 93.56 92 VAL A O 1
ATOM 669 N N . SER A 1 93 ? 11.347 -2.109 -7.384 1.00 95.19 93 SER A N 1
ATOM 670 C CA . SER A 1 93 ? 10.490 -2.841 -8.323 1.00 95.19 93 SER A CA 1
ATOM 671 C C . SER A 1 93 ? 9.227 -3.363 -7.640 1.00 95.19 93 SER A C 1
ATOM 673 O O . SER A 1 93 ? 9.228 -3.696 -6.450 1.00 95.19 93 SER A O 1
ATOM 675 N N . ILE A 1 94 ? 8.150 -3.496 -8.408 1.00 95.38 94 ILE A N 1
ATOM 676 C CA . ILE A 1 94 ? 6.877 -4.012 -7.897 1.00 95.38 94 ILE A CA 1
ATOM 677 C C . ILE A 1 94 ? 7.001 -5.467 -7.449 1.00 95.38 94 ILE A C 1
ATOM 679 O O . ILE A 1 94 ? 6.415 -5.859 -6.439 1.00 95.38 94 ILE A O 1
ATOM 683 N N . ASP A 1 95 ? 7.853 -6.253 -8.108 1.00 93.44 95 ASP A N 1
ATOM 684 C CA . ASP A 1 95 ? 8.169 -7.604 -7.652 1.00 93.44 95 ASP A CA 1
ATOM 685 C C . ASP A 1 95 ? 8.854 -7.623 -6.281 1.00 93.44 95 ASP A C 1
ATOM 687 O O . ASP A 1 95 ? 8.458 -8.415 -5.422 1.00 93.44 95 ASP A O 1
ATOM 691 N N . ASN A 1 96 ? 9.821 -6.735 -6.031 1.00 92.88 96 ASN A N 1
ATOM 692 C CA . ASN A 1 96 ? 10.479 -6.642 -4.725 1.00 92.88 96 ASN A CA 1
ATOM 693 C C . ASN A 1 96 ? 9.506 -6.168 -3.639 1.00 92.88 96 ASN A C 1
ATOM 695 O O . ASN A 1 96 ? 9.517 -6.702 -2.528 1.00 92.88 96 ASN A O 1
ATOM 699 N N . PHE A 1 97 ? 8.638 -5.204 -3.955 1.00 93.56 97 PHE A N 1
ATOM 700 C CA . PHE A 1 97 ? 7.568 -4.768 -3.058 1.00 93.56 97 PHE A CA 1
ATOM 701 C C . PHE A 1 97 ? 6.649 -5.939 -2.675 1.00 93.56 97 PHE A C 1
ATOM 703 O O . PHE A 1 97 ? 6.457 -6.222 -1.488 1.00 93.56 97 PHE A O 1
ATOM 710 N N . ARG A 1 98 ? 6.137 -6.667 -3.676 1.00 92.25 98 ARG A N 1
ATOM 711 C CA . ARG A 1 98 ? 5.231 -7.808 -3.494 1.00 92.25 98 ARG A CA 1
ATOM 712 C C . ARG A 1 98 ? 5.874 -8.920 -2.667 1.00 92.25 98 ARG A C 1
ATOM 714 O O . ARG A 1 98 ? 5.253 -9.420 -1.733 1.00 92.25 98 ARG A O 1
ATOM 721 N N . GLN A 1 99 ? 7.115 -9.291 -2.982 1.00 90.56 99 GLN A N 1
ATOM 722 C CA . GLN A 1 99 ? 7.861 -10.311 -2.237 1.00 90.56 99 GLN A CA 1
ATOM 723 C C . GLN A 1 99 ? 8.138 -9.870 -0.797 1.00 90.56 99 GLN A C 1
ATOM 725 O O . GLN A 1 99 ? 8.000 -10.664 0.133 1.00 90.56 99 GLN A O 1
ATOM 730 N N . GLY A 1 100 ? 8.463 -8.591 -0.597 1.00 90.50 100 GLY A N 1
ATOM 731 C CA . GLY A 1 100 ? 8.661 -8.018 0.727 1.00 90.50 100 GLY A CA 1
ATOM 732 C C . GLY A 1 100 ? 7.416 -8.133 1.608 1.00 90.50 100 GLY A C 1
ATOM 733 O O . GLY A 1 100 ? 7.533 -8.506 2.775 1.00 90.50 100 GLY A O 1
ATOM 734 N N . TRP A 1 101 ? 6.231 -7.829 1.079 1.00 92.62 101 TRP A N 1
ATOM 735 C CA . TRP A 1 101 ? 4.979 -7.980 1.828 1.00 92.62 101 TRP A CA 1
ATOM 736 C C . TRP A 1 101 ? 4.571 -9.439 2.023 1.00 92.62 101 TRP A C 1
ATOM 738 O O . TRP A 1 101 ? 4.130 -9.797 3.111 1.00 92.62 101 TRP A O 1
ATOM 748 N N . ALA A 1 102 ? 4.771 -10.296 1.019 1.00 91.69 102 ALA A N 1
ATOM 749 C CA . ALA A 1 102 ? 4.518 -11.730 1.152 1.00 91.69 102 ALA A CA 1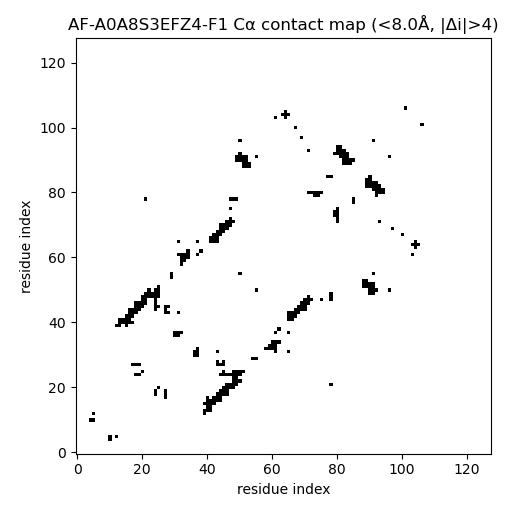
ATOM 750 C C . ALA A 1 102 ? 5.357 -12.351 2.282 1.00 91.69 102 ALA A C 1
ATOM 752 O O . ALA A 1 102 ? 4.821 -13.088 3.105 1.00 91.69 102 ALA A O 1
ATOM 753 N N . SER A 1 103 ? 6.644 -11.995 2.359 1.00 89.94 103 SER A N 1
ATOM 754 C CA . SER A 1 103 ? 7.544 -12.436 3.430 1.00 89.94 103 SER A CA 1
ATOM 755 C C . SER A 1 103 ? 7.073 -11.959 4.809 1.00 89.94 103 SER A C 1
ATOM 757 O O . SER A 1 103 ? 6.944 -12.763 5.724 1.00 89.94 103 SER A O 1
ATOM 759 N N . ARG A 1 104 ? 6.708 -10.675 4.949 1.00 89.88 104 ARG A N 1
ATOM 760 C CA . ARG A 1 104 ? 6.197 -10.109 6.218 1.00 89.88 104 ARG A CA 1
ATOM 761 C C . ARG A 1 104 ? 4.871 -10.706 6.680 1.00 89.88 104 ARG A C 1
ATOM 763 O O . ARG A 1 104 ? 4.576 -10.686 7.868 1.00 89.88 104 ARG A O 1
ATOM 770 N N . ASN A 1 105 ? 4.073 -11.200 5.743 1.00 92.69 105 ASN A N 1
ATOM 771 C CA . ASN A 1 105 ? 2.802 -11.855 6.020 1.00 92.69 105 ASN A CA 1
ATOM 772 C C . ASN A 1 105 ? 2.936 -13.378 6.158 1.00 92.69 105 ASN A C 1
ATOM 774 O O . ASN A 1 105 ? 1.920 -14.068 6.082 1.00 92.69 105 ASN A O 1
ATOM 778 N N . ASP A 1 106 ? 4.159 -13.904 6.290 1.00 91.00 106 ASP A N 1
ATOM 779 C CA . ASP A 1 106 ? 4.447 -15.337 6.401 1.00 91.00 106 ASP A CA 1
ATOM 780 C C . ASP A 1 106 ? 3.756 -16.172 5.308 1.00 91.00 106 ASP A C 1
ATOM 782 O O . ASP A 1 106 ? 3.266 -17.279 5.538 1.00 91.00 106 ASP A O 1
ATOM 786 N N . CYS A 1 107 ? 3.679 -15.640 4.085 1.00 89.62 107 CYS A N 1
ATOM 787 C CA . CYS A 1 107 ? 3.069 -16.347 2.966 1.00 89.62 107 CYS A CA 1
ATOM 788 C C . CYS A 1 107 ? 3.967 -17.521 2.537 1.00 89.62 107 CYS A C 1
ATOM 790 O O . CYS A 1 107 ? 4.941 -17.346 1.812 1.00 89.62 107 CYS A O 1
ATOM 792 N N . GLN A 1 108 ? 3.611 -18.730 2.981 1.00 76.38 108 GLN A N 1
ATOM 793 C CA . GLN A 1 108 ? 4.352 -19.985 2.754 1.00 76.38 108 GLN A CA 1
ATOM 794 C C . GLN A 1 108 ? 4.153 -20.584 1.345 1.00 76.38 108 GLN A C 1
ATOM 796 O O . GLN A 1 108 ? 4.910 -21.453 0.914 1.00 76.38 108 GLN A O 1
ATOM 801 N N . ASN A 1 109 ? 3.113 -20.158 0.622 1.00 71.31 109 ASN A N 1
ATOM 802 C CA . ASN A 1 109 ? 2.745 -20.739 -0.670 1.00 71.31 109 ASN A CA 1
ATOM 803 C C . ASN A 1 109 ? 3.482 -20.065 -1.834 1.00 71.31 109 ASN A C 1
ATOM 805 O O . ASN A 1 109 ? 3.721 -18.857 -1.826 1.00 71.31 109 ASN A O 1
ATOM 809 N N . LYS A 1 110 ? 3.771 -20.835 -2.894 1.00 70.12 110 LYS A N 1
ATOM 810 C CA . LYS A 1 110 ? 4.262 -20.273 -4.161 1.00 70.12 110 LYS A CA 1
ATOM 811 C C . LYS A 1 110 ? 3.233 -19.293 -4.730 1.00 70.12 110 LYS A C 1
ATOM 813 O O . LYS A 1 110 ? 2.035 -19.574 -4.729 1.00 70.12 110 LYS A O 1
ATOM 818 N N . SER A 1 111 ? 3.715 -18.161 -5.248 1.00 79.06 111 SER A N 1
ATOM 819 C CA . SER A 1 111 ? 2.871 -17.204 -5.967 1.00 79.06 111 SER A CA 1
ATOM 820 C C . SER A 1 111 ? 2.123 -17.921 -7.091 1.00 79.06 111 SER A C 1
ATOM 822 O O . SER A 1 111 ? 2.731 -18.621 -7.900 1.00 79.06 111 SER A O 1
ATOM 824 N N . THR A 1 112 ? 0.802 -17.754 -7.128 1.00 84.56 112 THR A N 1
ATOM 825 C CA . THR A 1 112 ? -0.009 -18.177 -8.270 1.00 84.56 112 THR A CA 1
ATOM 826 C C . THR A 1 112 ? -0.074 -17.014 -9.244 1.00 84.56 112 THR A C 1
ATOM 828 O O . THR A 1 112 ? -0.506 -15.922 -8.878 1.00 84.56 112 THR A O 1
ATOM 831 N N . ILE A 1 113 ? 0.389 -17.243 -10.470 1.00 83.38 113 ILE A N 1
ATOM 832 C CA . ILE A 1 113 ? 0.268 -16.284 -11.563 1.00 83.38 113 ILE A CA 1
ATOM 833 C C . ILE A 1 113 ? -0.891 -16.752 -12.427 1.00 83.38 113 ILE A C 1
ATOM 835 O O . ILE A 1 113 ? -0.844 -17.837 -13.003 1.00 83.38 113 ILE A O 1
ATOM 839 N N . SER A 1 114 ? -1.917 -15.916 -12.511 1.00 83.62 114 SER A N 1
ATOM 840 C CA . SER A 1 114 ? -3.040 -16.110 -13.417 1.00 83.62 114 SER A CA 1
ATOM 841 C C . SER A 1 114 ? -3.040 -14.968 -14.417 1.00 83.62 114 SER A C 1
ATOM 843 O O . SER A 1 114 ? -2.994 -13.800 -14.033 1.00 83.62 114 SER A O 1
ATOM 845 N N . HIS A 1 115 ? -3.104 -15.300 -15.701 1.00 78.88 115 HIS A N 1
ATOM 846 C CA . HIS A 1 115 ? -3.378 -14.311 -16.730 1.00 78.88 115 HIS A CA 1
ATOM 847 C C . HIS A 1 115 ? -4.888 -14.108 -16.776 1.00 78.88 115 HIS A C 1
ATOM 849 O O . HIS A 1 115 ? -5.629 -15.037 -17.101 1.00 78.88 115 HIS A O 1
ATOM 855 N N . LEU A 1 116 ? -5.347 -12.910 -16.416 1.00 72.00 116 LEU A N 1
ATOM 856 C CA . LEU A 1 116 ? -6.712 -12.512 -16.734 1.00 72.00 116 LEU A CA 1
ATOM 857 C C . LEU A 1 116 ? -6.816 -12.501 -18.261 1.00 72.00 116 LEU A C 1
ATOM 859 O O . LEU A 1 116 ? -5.922 -11.985 -18.938 1.00 72.00 116 LEU A O 1
ATOM 863 N N . SER A 1 117 ? -7.856 -13.132 -18.807 1.00 67.12 117 SER A N 1
ATOM 864 C CA . SER A 1 117 ? -8.146 -13.041 -20.236 1.00 67.12 117 SER A CA 1
ATOM 865 C C . SER A 1 117 ? -8.149 -11.571 -20.634 1.00 67.12 117 SER A C 1
ATOM 867 O O . SER A 1 117 ? -8.691 -10.754 -19.891 1.00 67.12 117 SER A O 1
ATOM 869 N N . ALA A 1 118 ? -7.552 -11.235 -21.776 1.00 61.12 118 ALA A N 1
ATOM 870 C CA . ALA A 1 118 ? -7.630 -9.879 -22.288 1.00 61.12 118 ALA A CA 1
ATOM 871 C C . ALA A 1 118 ? -9.110 -9.515 -22.472 1.00 61.12 118 ALA A C 1
ATOM 873 O O . ALA A 1 118 ? -9.755 -9.996 -23.403 1.00 61.12 118 ALA A O 1
ATOM 874 N N . GLU A 1 119 ? -9.657 -8.685 -21.586 1.00 58.47 119 GLU A N 1
ATOM 875 C CA . GLU A 1 119 ? -10.783 -7.855 -21.975 1.00 58.47 119 GLU A CA 1
ATOM 876 C C . GLU A 1 119 ? -10.234 -6.937 -23.062 1.00 58.47 119 GLU A C 1
ATOM 878 O O . GLU A 1 119 ? -9.294 -6.169 -22.845 1.00 58.47 119 GLU A O 1
ATOM 883 N N . THR A 1 120 ? -10.746 -7.093 -24.278 1.00 51.56 120 THR A N 1
ATOM 884 C CA . THR A 1 120 ? -10.506 -6.132 -25.346 1.00 51.56 120 THR A CA 1
ATOM 885 C C . THR A 1 120 ? -11.223 -4.852 -24.952 1.00 51.56 120 THR A C 1
ATOM 887 O O . THR A 1 120 ? -12.381 -4.655 -25.318 1.00 51.56 120 THR A O 1
ATOM 890 N N . ASP A 1 121 ? -10.560 -4.011 -24.165 1.00 53.94 121 ASP A N 1
ATOM 891 C CA . ASP A 1 121 ? -11.013 -2.650 -23.937 1.00 53.94 121 ASP A CA 1
ATOM 892 C C . ASP A 1 121 ? -11.017 -1.966 -25.318 1.00 53.94 121 ASP A C 1
ATOM 894 O O . ASP A 1 121 ? -9.971 -1.934 -25.986 1.00 53.94 121 ASP A O 1
ATOM 898 N N . PRO A 1 122 ? -12.179 -1.538 -25.850 1.00 53.62 122 PRO A N 1
ATOM 899 C CA . PRO A 1 122 ? -12.222 -0.895 -27.151 1.00 53.62 122 PRO A CA 1
ATOM 900 C C . PRO A 1 122 ? -11.304 0.331 -27.111 1.00 53.62 122 PRO A C 1
ATOM 902 O O . PRO A 1 122 ? -11.291 1.047 -26.109 1.00 53.62 122 PRO A O 1
ATOM 905 N N . PRO A 1 123 ? -10.522 0.592 -28.172 1.00 54.41 123 PRO A N 1
ATOM 906 C CA . PRO A 1 123 ? -9.533 1.657 -28.156 1.00 54.41 123 PRO A CA 1
ATOM 907 C C . PRO A 1 123 ? -10.200 2.975 -27.762 1.00 54.41 123 PRO A C 1
ATOM 909 O O . PRO A 1 123 ? -11.023 3.515 -28.504 1.00 54.41 123 PRO A O 1
ATOM 912 N N . HIS A 1 124 ? -9.837 3.501 -26.590 1.00 61.75 124 HIS A N 1
ATOM 913 C CA . HIS A 1 124 ? -10.164 4.868 -26.222 1.00 61.75 124 HIS A CA 1
ATOM 914 C C . HIS A 1 124 ? -9.496 5.771 -27.258 1.00 61.75 124 HIS A C 1
ATOM 916 O O . HIS A 1 124 ? -8.272 5.919 -27.283 1.00 61.75 124 HIS A O 1
ATOM 922 N N . GLY A 1 125 ? -10.308 6.291 -28.181 1.00 42.56 125 GLY A N 1
ATOM 923 C CA . GLY A 1 125 ? -9.855 7.123 -29.284 1.00 42.56 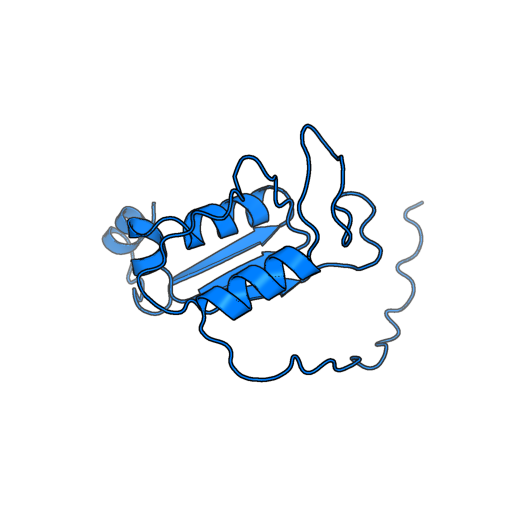125 GLY A CA 1
ATOM 924 C C . GLY A 1 125 ? -8.931 8.231 -28.788 1.00 42.56 125 GLY A C 1
ATOM 925 O O . GLY A 1 125 ? -9.160 8.818 -27.728 1.00 42.56 125 GLY A O 1
ATOM 926 N N . LYS A 1 126 ? -7.871 8.501 -29.561 1.00 48.34 126 LYS A N 1
ATOM 927 C CA . LYS A 1 126 ? -6.985 9.648 -29.345 1.00 48.34 126 LYS A CA 1
ATOM 928 C C . LYS A 1 126 ? -7.844 10.880 -29.069 1.00 48.34 126 LYS A C 1
ATOM 930 O O . LYS A 1 126 ? -8.662 11.252 -29.910 1.00 48.34 126 LYS A O 1
ATOM 935 N N . LYS A 1 127 ? -7.648 11.506 -27.906 1.00 49.72 127 LYS A N 1
ATOM 936 C CA . LYS A 1 127 ? -8.097 12.883 -27.710 1.00 49.72 127 LYS A CA 1
ATOM 937 C C . LYS A 1 127 ? -7.412 13.720 -28.791 1.00 49.72 127 LYS A C 1
ATOM 939 O O . LYS A 1 127 ? -6.185 13.696 -28.889 1.00 49.72 127 LYS A O 1
ATOM 944 N N . ILE A 1 128 ? -8.246 14.308 -29.641 1.00 50.03 128 ILE A N 1
ATOM 945 C CA . ILE A 1 128 ? -7.891 15.274 -30.682 1.00 50.03 128 ILE A CA 1
ATOM 946 C C . ILE A 1 128 ? -7.287 16.504 -30.007 1.00 50.03 128 ILE A C 1
ATOM 948 O O . ILE A 1 128 ? -7.803 16.863 -28.920 1.00 50.03 128 ILE A O 1
#

Foldseek 3Di:
DVVVCVVVDVDDQLAAEEEDEEQSLLVQVLLCLPAVNVVRHQAYEYELYFNFCVSVVLNRDYPAQHHYYYHHDCPDPQRHQCWQDHDPGGGHHVVVVVVSSCVVNVVPDDDDDDDDPDPPPPPPDPDD